Protein AF-A0A920G7N0-F1 (afdb_monomer_lite)

pLDDT: mean 81.53, std 18.24, range [30.03, 96.0]

Radius of gyration: 18.68 Å; chains: 1; bounding box: 49×36×47 Å

Sequence (109 aa):
MIAPKPDVEALTGGYRGTPVLQIGGDVYVDNWMIARALDHVSPKTPLINARGPLRDGAIYAWGERLFTPLLHSALAAYKDQWDADFLADRKRVFPMSISTRWKFTTPSA

Structure (mmCIF, N/CA/C/O backbone):
data_AF-A0A920G7N0-F1
#
_entry.id   AF-A0A920G7N0-F1
#
loop_
_atom_site.group_PDB
_atom_site.id
_atom_site.type_symbol
_atom_site.label_atom_id
_atom_site.label_alt_id
_atom_site.label_comp_id
_atom_site.label_asym_id
_atom_site.label_entity_id
_atom_site.label_seq_id
_atom_site.pdbx_PDB_ins_code
_atom_site.Cartn_x
_atom_site.Cartn_y
_atom_site.Cartn_z
_atom_site.occupancy
_atom_site.B_iso_or_equiv
_atom_site.auth_seq_id
_atom_site.auth_comp_id
_atom_site.auth_asym_id
_atom_site.auth_atom_id
_atom_site.pdbx_PDB_model_num
ATOM 1 N N . MET A 1 1 ? 8.889 -12.226 -7.933 1.00 62.94 1 MET A N 1
ATOM 2 C CA . MET A 1 1 ? 7.995 -11.047 -7.816 1.00 62.94 1 MET A CA 1
ATOM 3 C C . MET A 1 1 ? 7.611 -10.551 -9.215 1.00 62.94 1 MET A C 1
ATOM 5 O O . MET A 1 1 ? 7.728 -9.368 -9.489 1.00 62.94 1 MET A O 1
ATOM 9 N N . ILE A 1 2 ? 7.196 -11.459 -10.101 1.00 70.12 2 ILE A N 1
ATOM 10 C CA . ILE A 1 2 ? 6.976 -11.251 -11.544 1.00 70.12 2 ILE A CA 1
ATOM 11 C C . ILE A 1 2 ? 5.622 -11.902 -11.868 1.00 70.12 2 ILE A C 1
ATOM 13 O O . ILE A 1 2 ? 5.275 -12.887 -11.215 1.00 70.12 2 ILE A O 1
ATOM 17 N N . ALA A 1 3 ? 4.825 -11.339 -12.778 1.00 69.06 3 ALA A N 1
ATOM 18 C CA . ALA A 1 3 ? 3.532 -11.921 -13.162 1.00 69.06 3 ALA A CA 1
ATOM 19 C C . ALA A 1 3 ? 3.706 -13.063 -14.191 1.00 69.06 3 ALA A C 1
ATOM 21 O O . ALA A 1 3 ? 4.598 -12.963 -15.035 1.00 69.06 3 ALA A O 1
ATOM 22 N N . PRO A 1 4 ? 2.833 -14.094 -14.209 1.00 78.00 4 PRO A N 1
ATOM 23 C CA . PRO A 1 4 ? 1.489 -14.125 -13.616 1.00 78.00 4 PRO A CA 1
ATOM 24 C C . PRO A 1 4 ? 1.441 -14.570 -12.148 1.00 78.00 4 PRO A C 1
ATOM 26 O O . PRO A 1 4 ? 2.299 -15.314 -11.681 1.00 78.00 4 PRO A O 1
ATOM 29 N N . LYS A 1 5 ? 0.405 -14.119 -11.428 1.00 84.06 5 LYS A N 1
ATOM 30 C CA . LYS A 1 5 ? 0.109 -14.538 -10.047 1.00 84.06 5 LYS A CA 1
ATOM 31 C C . LYS A 1 5 ? -1.293 -15.165 -10.001 1.00 84.06 5 LYS A C 1
ATOM 33 O O . LYS A 1 5 ? -2.217 -14.498 -9.542 1.00 84.06 5 LYS A O 1
ATOM 38 N N . PRO A 1 6 ? -1.474 -16.398 -10.504 1.00 87.31 6 PRO A N 1
ATOM 39 C CA . PRO A 1 6 ? -2.799 -16.964 -10.769 1.00 87.31 6 PRO A CA 1
ATOM 40 C C . PRO A 1 6 ? -3.691 -17.017 -9.525 1.00 87.31 6 PRO A C 1
ATOM 42 O O . PRO A 1 6 ? -4.853 -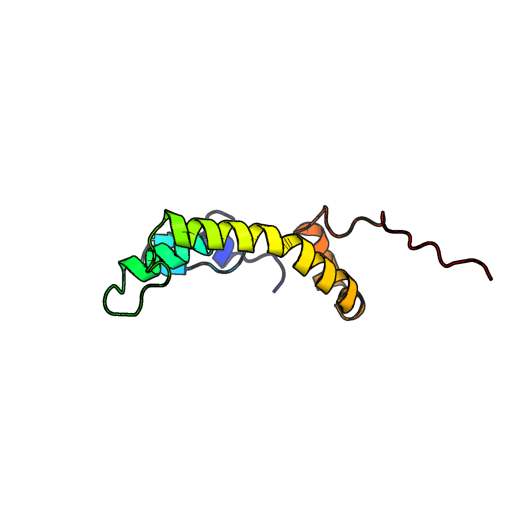16.638 -9.610 1.00 87.31 6 PRO A O 1
ATOM 45 N N . ASP A 1 7 ? -3.143 -17.377 -8.363 1.00 89.38 7 ASP A N 1
ATOM 46 C CA . ASP A 1 7 ? -3.929 -17.479 -7.127 1.00 89.38 7 ASP A CA 1
ATOM 47 C C . ASP A 1 7 ? -4.385 -16.106 -6.612 1.00 89.38 7 ASP A C 1
ATOM 49 O O . ASP A 1 7 ? -5.527 -15.936 -6.191 1.00 89.38 7 ASP A O 1
ATOM 53 N N . VAL A 1 8 ? -3.512 -15.094 -6.697 1.00 86.62 8 VAL A N 1
ATOM 54 C CA . VAL A 1 8 ? -3.846 -13.712 -6.310 1.00 86.62 8 VAL A CA 1
ATOM 55 C C . VAL A 1 8 ? -4.855 -13.119 -7.286 1.00 86.62 8 VAL A C 1
ATOM 57 O O . VAL A 1 8 ? -5.814 -12.476 -6.868 1.00 86.62 8 VAL A O 1
ATOM 60 N N . GLU A 1 9 ? -4.663 -13.352 -8.582 1.00 88.81 9 GLU A N 1
ATOM 61 C CA . GLU A 1 9 ? -5.582 -12.911 -9.629 1.00 88.81 9 GLU A CA 1
ATOM 62 C C . GLU A 1 9 ? -6.964 -13.554 -9.447 1.00 88.81 9 GLU A C 1
ATOM 64 O O . GLU A 1 9 ? -7.969 -12.852 -9.534 1.00 88.81 9 GLU A O 1
ATOM 69 N N . ALA A 1 10 ? -7.030 -14.845 -9.110 1.00 89.19 10 ALA A N 1
ATOM 70 C CA . ALA A 1 10 ? -8.284 -15.536 -8.821 1.00 89.19 10 ALA A CA 1
ATOM 71 C C . ALA A 1 10 ? -8.999 -14.958 -7.586 1.00 89.19 10 ALA A C 1
ATOM 73 O O . ALA A 1 10 ? -10.204 -14.721 -7.634 1.00 89.19 10 ALA A O 1
ATOM 74 N N . LEU A 1 11 ? -8.260 -14.676 -6.508 1.00 86.69 11 LEU A N 1
ATOM 75 C CA . LEU A 1 11 ? -8.804 -14.104 -5.268 1.00 86.69 11 LEU A CA 1
ATOM 76 C C . LEU A 1 11 ? -9.296 -12.661 -5.419 1.00 86.69 11 LEU A C 1
ATOM 78 O O . LEU A 1 11 ? -10.252 -12.258 -4.765 1.00 86.69 11 LEU A O 1
ATOM 82 N N . THR A 1 12 ? -8.626 -11.866 -6.248 1.00 87.06 12 THR A N 1
ATOM 83 C CA . THR A 1 12 ? -8.845 -10.412 -6.334 1.00 87.06 12 THR A CA 1
ATOM 84 C C . THR A 1 12 ? -9.622 -9.976 -7.578 1.00 87.06 12 THR A C 1
ATOM 86 O O . THR A 1 12 ? -9.775 -8.779 -7.816 1.00 87.06 12 THR A O 1
ATOM 89 N N . GLY A 1 13 ? -10.081 -10.918 -8.408 1.00 84.94 13 GLY A N 1
ATOM 90 C CA . GLY A 1 13 ? -10.772 -10.608 -9.664 1.00 84.94 13 GLY A CA 1
ATOM 91 C C . GLY A 1 13 ? -9.851 -10.039 -10.751 1.00 84.94 13 GLY A C 1
ATOM 92 O O . GLY A 1 13 ? -10.289 -9.259 -11.594 1.00 84.94 13 GLY A O 1
ATOM 93 N N . GLY A 1 14 ? -8.570 -10.414 -10.737 1.00 84.50 14 GLY A N 1
ATOM 94 C CA . GLY A 1 14 ? -7.578 -10.042 -11.748 1.00 84.50 14 GLY A CA 1
ATOM 95 C C . GLY A 1 14 ? -6.603 -8.938 -11.333 1.00 84.50 14 GLY A C 1
ATOM 96 O O . GLY A 1 14 ? -5.761 -8.543 -12.147 1.00 84.50 14 GLY A O 1
ATOM 97 N N . TYR A 1 15 ? -6.664 -8.452 -10.088 1.00 84.75 15 TYR A N 1
ATOM 98 C CA . TYR A 1 15 ? -5.645 -7.549 -9.559 1.00 84.75 15 TYR A CA 1
ATOM 99 C C . TYR A 1 15 ? -4.325 -8.300 -9.315 1.00 84.75 15 TYR A C 1
ATOM 101 O O . TYR A 1 15 ? -4.283 -9.435 -8.848 1.00 84.75 15 TYR A O 1
ATOM 109 N N . ARG A 1 16 ? -3.206 -7.660 -9.672 1.00 81.44 16 ARG A N 1
ATOM 110 C CA . ARG A 1 16 ? -1.867 -8.296 -9.688 1.00 81.44 16 ARG A CA 1
ATOM 111 C C . ARG A 1 16 ? -0.860 -7.612 -8.771 1.00 81.44 16 ARG A C 1
ATOM 113 O O . ARG A 1 16 ? 0.254 -8.117 -8.558 1.00 81.44 16 ARG A O 1
ATOM 120 N N . GLY A 1 17 ? -1.237 -6.437 -8.276 1.00 81.50 17 GLY A N 1
ATOM 121 C CA . GLY A 1 17 ? -0.423 -5.639 -7.382 1.00 81.50 17 GLY A CA 1
ATOM 122 C C . GLY A 1 17 ? -0.340 -6.258 -5.994 1.00 81.50 17 GLY A C 1
ATOM 123 O O . GLY A 1 17 ? -0.990 -7.248 -5.667 1.00 81.50 17 GLY A O 1
ATOM 124 N N . THR A 1 18 ? 0.516 -5.669 -5.181 1.00 87.31 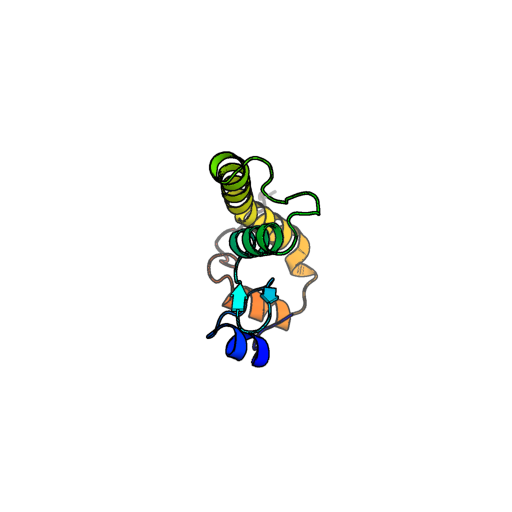18 THR A N 1
ATOM 125 C CA . THR A 1 18 ? 0.695 -6.010 -3.772 1.00 87.31 18 THR A CA 1
ATOM 126 C C . THR A 1 18 ? 0.899 -4.706 -3.013 1.00 87.31 18 THR A C 1
ATOM 128 O O . THR A 1 18 ? 1.548 -3.817 -3.569 1.00 87.31 18 THR A O 1
ATOM 131 N N . PRO A 1 19 ? 0.421 -4.591 -1.767 1.00 91.31 19 PRO A N 1
ATOM 132 C CA . PRO A 1 19 ? -0.171 -5.652 -0.945 1.00 91.31 19 PRO A CA 1
ATOM 133 C C . PRO A 1 19 ? -1.662 -5.920 -1.230 1.00 91.31 19 PRO A C 1
ATOM 135 O O . PRO A 1 19 ? -2.326 -5.159 -1.930 1.00 91.31 19 PRO A O 1
ATOM 138 N N . VAL A 1 20 ? -2.155 -7.039 -0.690 1.00 92.81 20 VAL A N 1
ATOM 139 C CA . VAL A 1 20 ? -3.571 -7.441 -0.625 1.00 92.81 20 VAL A CA 1
ATOM 140 C C . VAL A 1 20 ? -3.815 -7.969 0.790 1.00 92.81 20 VAL A C 1
ATOM 142 O O . VAL A 1 20 ? -2.969 -8.697 1.311 1.00 92.81 20 VAL A O 1
ATOM 145 N N . LEU A 1 21 ? -4.940 -7.609 1.409 1.00 94.00 21 LEU A N 1
ATOM 146 C CA . LEU A 1 21 ? -5.374 -8.149 2.701 1.00 94.00 21 LEU A CA 1
ATOM 147 C C . LEU A 1 21 ? -6.649 -8.963 2.502 1.00 94.00 21 LEU A C 1
ATOM 149 O O . LEU A 1 21 ? -7.604 -8.468 1.914 1.00 94.00 21 LEU A O 1
ATOM 153 N N . GLN A 1 22 ? -6.685 -10.179 3.038 1.00 93.44 22 GLN A N 1
ATOM 154 C CA . GLN A 1 22 ? -7.889 -11.002 3.071 1.00 93.44 22 GLN A CA 1
ATOM 155 C C . GLN A 1 22 ? -8.328 -11.208 4.520 1.00 93.44 22 GLN A C 1
ATOM 157 O O . GLN A 1 22 ? -7.518 -11.588 5.366 1.00 93.44 22 GLN A O 1
ATOM 162 N N . ILE A 1 23 ? -9.609 -10.977 4.797 1.00 91.00 23 ILE A N 1
ATOM 163 C CA . ILE A 1 23 ? -10.238 -11.253 6.090 1.00 91.00 23 ILE A CA 1
ATOM 164 C C . ILE A 1 23 ? -11.456 -12.132 5.823 1.00 91.00 23 ILE A C 1
ATOM 166 O O . ILE A 1 23 ? -12.491 -11.661 5.364 1.00 91.00 23 ILE A O 1
ATOM 170 N N . GLY A 1 24 ? -11.325 -13.436 6.071 1.00 90.69 24 GLY A N 1
ATOM 171 C CA . GLY A 1 24 ? -12.370 -14.395 5.715 1.00 90.69 24 GLY A CA 1
ATOM 172 C C . GLY A 1 24 ? -12.651 -14.386 4.208 1.00 90.69 24 GLY A C 1
ATOM 173 O O . GLY A 1 24 ? -11.764 -14.697 3.412 1.00 90.69 24 GLY A O 1
ATOM 174 N N . GLY A 1 25 ? -13.888 -14.050 3.830 1.00 89.94 25 GLY A N 1
ATOM 175 C CA . GLY A 1 25 ? -14.318 -13.934 2.431 1.00 89.94 25 GLY A CA 1
ATOM 176 C C . GLY A 1 25 ? -14.068 -12.562 1.795 1.00 89.94 25 GLY A C 1
ATOM 177 O O . GLY A 1 25 ? -14.209 -12.436 0.582 1.00 89.94 25 GLY A O 1
ATOM 178 N N . ASP A 1 26 ? -13.691 -11.553 2.582 1.00 90.62 26 ASP A N 1
ATOM 179 C CA . ASP A 1 26 ? -13.485 -10.189 2.100 1.00 90.62 26 ASP A CA 1
ATOM 180 C C . ASP A 1 26 ? -12.029 -9.965 1.679 1.00 90.62 26 ASP A C 1
ATOM 182 O O . ASP A 1 26 ? -11.091 -10.334 2.394 1.00 90.62 26 ASP A O 1
ATOM 186 N N . VAL A 1 27 ? -11.836 -9.329 0.521 1.00 91.88 27 VAL A N 1
ATOM 187 C CA . VAL A 1 27 ? -10.517 -9.025 -0.049 1.00 91.88 27 VAL A CA 1
ATOM 188 C C . VAL A 1 27 ? -10.376 -7.518 -0.239 1.00 91.88 27 VAL A C 1
ATOM 190 O O . VAL A 1 27 ? -11.119 -6.893 -0.994 1.00 91.88 27 VAL A O 1
ATOM 193 N N . TYR A 1 28 ? -9.387 -6.936 0.432 1.00 93.00 28 TYR A N 1
ATOM 194 C CA . TYR A 1 28 ? -9.052 -5.521 0.372 1.00 93.00 28 TYR A CA 1
ATOM 195 C C . TYR A 1 28 ? -7.801 -5.321 -0.474 1.00 93.00 28 TYR A C 1
ATOM 197 O O . TYR A 1 28 ? -6.720 -5.849 -0.190 1.00 93.00 28 TYR A O 1
ATOM 205 N N . VAL A 1 29 ? -7.971 -4.522 -1.517 1.00 89.88 29 VAL A N 1
ATOM 206 C CA . VAL A 1 29 ? -6.916 -4.056 -2.410 1.00 89.88 29 VAL A CA 1
ATOM 207 C C . VAL A 1 29 ? -6.690 -2.575 -2.129 1.00 89.88 29 VAL A C 1
ATOM 209 O O . VAL A 1 29 ? -7.655 -1.876 -1.835 1.00 89.88 29 VAL A O 1
ATOM 212 N N . ASP A 1 30 ? -5.441 -2.121 -2.269 1.00 88.38 30 ASP A N 1
ATOM 213 C CA . ASP A 1 30 ? -4.950 -0.771 -1.956 1.00 88.38 30 ASP A CA 1
ATOM 214 C C . ASP A 1 30 ? -4.634 -0.508 -0.469 1.00 88.38 30 ASP A C 1
ATOM 216 O O . ASP A 1 30 ? -5.336 -0.945 0.444 1.00 88.38 30 ASP A O 1
ATOM 220 N N . ASN A 1 31 ? -3.546 0.232 -0.228 1.00 91.44 31 ASN A N 1
ATOM 221 C CA . ASN A 1 31 ? -3.029 0.526 1.109 1.00 91.44 31 ASN A CA 1
ATOM 222 C C . ASN A 1 31 ? -4.032 1.304 1.974 1.00 91.44 31 ASN A C 1
ATOM 224 O O . ASN A 1 31 ? -4.118 1.046 3.175 1.00 91.44 31 ASN A O 1
ATOM 228 N N . TRP A 1 32 ? -4.807 2.227 1.392 1.00 93.75 32 TRP A N 1
ATOM 229 C CA . TRP A 1 32 ? -5.793 3.012 2.135 1.00 93.75 32 TRP A CA 1
ATOM 230 C C . TRP A 1 32 ? -6.951 2.138 2.617 1.00 93.75 32 TRP A C 1
ATOM 232 O O . TRP A 1 32 ? -7.361 2.212 3.778 1.00 93.75 32 TRP A O 1
ATOM 242 N N . MET A 1 33 ? -7.456 1.262 1.748 1.00 93.25 33 MET A N 1
ATOM 243 C CA . MET A 1 33 ? -8.524 0.326 2.107 1.00 93.25 33 MET A CA 1
ATOM 244 C C . MET A 1 33 ? -8.062 -0.714 3.126 1.00 93.25 33 MET A C 1
ATOM 246 O O . MET A 1 33 ? -8.789 -0.988 4.081 1.00 93.25 33 MET A O 1
ATOM 250 N N . ILE A 1 34 ? -6.843 -1.233 2.968 1.00 95.25 34 ILE A N 1
ATOM 251 C CA . ILE A 1 34 ? -6.210 -2.141 3.932 1.00 95.25 34 ILE A CA 1
ATOM 252 C C . ILE A 1 34 ? -6.100 -1.470 5.306 1.00 95.25 34 ILE A C 1
ATOM 254 O O . ILE A 1 34 ? -6.523 -2.053 6.302 1.00 95.25 34 ILE A O 1
ATOM 258 N N . ALA A 1 35 ? -5.601 -0.232 5.371 1.00 94.56 35 ALA A N 1
ATOM 259 C CA . ALA A 1 35 ? -5.470 0.501 6.628 1.00 94.56 35 ALA A CA 1
ATOM 260 C C . ALA A 1 35 ? -6.823 0.677 7.337 1.00 94.56 35 ALA A C 1
ATOM 262 O O . ALA A 1 35 ? -6.936 0.432 8.536 1.00 94.56 35 ALA A O 1
ATOM 263 N N . ARG A 1 36 ? -7.875 1.029 6.589 1.00 93.56 36 ARG A N 1
ATOM 264 C CA . ARG A 1 36 ? -9.232 1.172 7.138 1.00 93.56 36 ARG A CA 1
ATOM 265 C C . ARG A 1 36 ? -9.817 -0.148 7.636 1.00 93.56 36 ARG A C 1
ATOM 267 O O . ARG A 1 36 ? -10.493 -0.154 8.662 1.00 93.56 36 ARG A O 1
ATOM 274 N N . ALA A 1 37 ? -9.579 -1.249 6.924 1.00 94.62 37 ALA A N 1
ATOM 275 C CA . ALA A 1 37 ? -10.030 -2.572 7.346 1.00 94.62 37 ALA A CA 1
ATOM 276 C C . ALA A 1 37 ? -9.341 -3.008 8.650 1.00 94.62 37 ALA A C 1
ATOM 278 O O . ALA A 1 37 ? -10.004 -3.489 9.569 1.00 94.62 37 ALA A O 1
ATOM 279 N N . LEU A 1 38 ? -8.029 -2.776 8.762 1.00 94.69 38 LEU A N 1
ATOM 280 C CA . LEU A 1 38 ? -7.259 -3.080 9.972 1.00 94.69 38 LEU A CA 1
ATOM 281 C C . LEU A 1 38 ? -7.731 -2.259 11.180 1.00 94.69 38 LEU A C 1
ATOM 283 O O . LEU A 1 38 ? -7.960 -2.832 12.246 1.00 94.69 38 LEU A O 1
ATOM 287 N N . ASP A 1 39 ? -7.952 -0.954 10.999 1.00 94.81 39 ASP A N 1
ATOM 288 C CA . ASP A 1 39 ? -8.485 -0.071 12.048 1.00 94.81 39 ASP A CA 1
ATOM 289 C C . ASP A 1 39 ? -9.863 -0.526 12.547 1.00 94.81 39 ASP A C 1
ATOM 291 O O . ASP A 1 39 ? -10.174 -0.413 13.733 1.00 94.81 39 ASP A O 1
ATOM 295 N N . HIS A 1 40 ? -10.692 -1.062 11.648 1.00 93.06 40 HIS A N 1
ATOM 296 C CA . HIS A 1 40 ? -12.021 -1.559 11.988 1.00 93.06 40 HIS A CA 1
ATOM 297 C C . HIS A 1 40 ? -11.982 -2.874 12.780 1.00 93.06 40 HIS A C 1
ATOM 299 O O . HIS A 1 40 ? -12.726 -3.031 13.747 1.00 93.06 40 HIS A O 1
ATOM 305 N N . VAL A 1 41 ? -11.122 -3.817 12.384 1.00 93.56 41 VAL A N 1
ATOM 306 C CA . VAL A 1 41 ? -11.063 -5.161 12.986 1.00 93.56 41 VAL A CA 1
ATOM 307 C C . VAL A 1 41 ? -10.305 -5.175 14.315 1.00 93.56 41 VAL A C 1
ATOM 309 O O . VAL A 1 41 ? -10.608 -5.992 15.185 1.00 93.56 41 VAL A O 1
ATOM 312 N N . SER A 1 42 ? -9.352 -4.260 14.513 1.00 90.31 42 SER A N 1
ATOM 313 C CA . SER A 1 42 ? -8.549 -4.181 15.738 1.00 90.31 42 SER A CA 1
ATOM 314 C C . SER A 1 42 ? -8.598 -2.786 16.379 1.00 90.31 42 SER A C 1
ATOM 316 O O . SER A 1 42 ? -7.579 -2.105 16.491 1.00 90.31 42 SER A O 1
ATOM 318 N N . PRO A 1 43 ? -9.759 -2.348 16.901 1.00 84.44 43 PRO A N 1
ATOM 319 C CA . PRO A 1 43 ? -9.889 -1.015 17.495 1.00 84.44 43 PRO A CA 1
ATOM 320 C C . PRO A 1 43 ? -9.120 -0.856 18.819 1.00 84.44 43 PRO A C 1
ATOM 322 O O . PRO A 1 43 ? -9.000 0.249 19.340 1.00 84.44 43 PRO A O 1
ATOM 325 N N . LYS A 1 44 ? -8.624 -1.958 19.402 1.00 90.06 44 LYS A N 1
ATOM 326 C CA . LYS A 1 44 ? -7.841 -1.954 20.650 1.00 90.06 44 LYS A CA 1
ATOM 327 C C . LYS A 1 44 ? -6.345 -1.712 20.426 1.00 90.06 44 LYS A C 1
ATOM 329 O O . LYS A 1 44 ? -5.629 -1.468 21.394 1.00 90.06 44 LYS A O 1
ATOM 334 N N . THR A 1 45 ? -5.865 -1.801 19.188 1.00 90.50 45 THR A N 1
ATOM 335 C CA . THR A 1 45 ? -4.492 -1.426 18.824 1.00 90.50 45 THR A CA 1
ATOM 336 C C . THR A 1 45 ? -4.443 0.034 18.379 1.00 90.50 45 THR A C 1
ATOM 338 O O . THR A 1 45 ? -5.477 0.571 17.980 1.00 90.50 45 THR A O 1
ATOM 341 N N . PRO A 1 46 ? -3.271 0.697 18.424 1.00 93.62 46 PRO A N 1
ATOM 342 C CA . PRO A 1 46 ? -3.133 2.031 17.850 1.00 93.62 46 PRO A CA 1
ATOM 343 C C . PRO A 1 46 ? -3.632 2.055 16.401 1.00 93.62 46 PRO A C 1
ATOM 345 O O . PRO A 1 46 ? -3.193 1.243 15.587 1.00 93.62 46 PRO A O 1
ATOM 348 N N . LEU A 1 47 ? -4.556 2.970 16.105 1.00 93.88 47 LEU A N 1
ATOM 349 C CA . LEU A 1 47 ? -5.144 3.105 14.775 1.00 93.88 47 LEU A CA 1
ATOM 350 C C . LEU A 1 47 ? -4.121 3.689 13.795 1.00 93.88 47 LEU A C 1
ATOM 352 O O . LEU A 1 47 ? -3.400 4.633 14.125 1.00 93.88 47 LEU A O 1
ATOM 356 N N . ILE A 1 48 ? -4.114 3.169 12.573 1.00 93.81 48 ILE A N 1
ATOM 357 C CA . ILE A 1 48 ? -3.349 3.683 11.439 1.00 93.81 48 ILE A CA 1
ATOM 358 C C . ILE A 1 48 ? -3.904 5.053 11.035 1.00 93.81 48 ILE A C 1
ATOM 360 O O . ILE A 1 48 ? -3.139 6.005 10.891 1.00 93.81 48 ILE A O 1
ATOM 364 N N . ASN A 1 49 ? -5.230 5.186 10.930 1.00 93.44 49 ASN A N 1
ATOM 365 C CA . ASN A 1 49 ? -5.910 6.435 10.575 1.00 93.44 49 ASN A CA 1
ATOM 366 C C . ASN A 1 49 ? -6.478 7.162 11.806 1.00 93.44 49 ASN A C 1
ATOM 368 O O . ASN A 1 49 ? -7.644 7.571 11.844 1.00 93.44 49 ASN A O 1
ATOM 372 N N . ALA A 1 50 ? -5.657 7.306 12.850 1.00 94.06 50 ALA A N 1
ATOM 373 C CA . ALA A 1 50 ? -6.066 7.884 14.131 1.00 94.06 50 ALA A CA 1
ATOM 374 C C . ALA A 1 50 ? -6.516 9.358 14.054 1.00 94.06 50 ALA A C 1
ATOM 376 O O . ALA A 1 50 ? -7.219 9.833 14.945 1.00 94.06 50 ALA A O 1
ATOM 377 N N . ARG A 1 51 ? -6.109 10.111 13.023 1.00 94.44 51 ARG A N 1
ATOM 378 C CA . ARG A 1 51 ? -6.428 11.544 12.857 1.00 94.44 51 ARG A CA 1
ATOM 379 C C . ARG A 1 51 ? -7.655 11.767 11.974 1.00 94.44 51 ARG A C 1
ATOM 381 O O . ARG A 1 51 ? -8.002 12.918 11.687 1.00 94.44 51 ARG A O 1
ATOM 388 N N . GLY A 1 52 ? -8.319 10.683 11.581 1.00 91.69 52 GLY A N 1
ATOM 389 C CA . GLY A 1 52 ? -9.552 10.688 10.816 1.00 91.69 52 GLY A CA 1
ATOM 390 C C . GLY A 1 52 ? -9.335 10.785 9.303 1.00 91.69 52 GLY A C 1
ATOM 391 O O . GLY A 1 52 ? -8.250 11.127 8.824 1.00 91.69 52 GLY A O 1
ATOM 392 N N . PRO A 1 53 ? -10.402 10.529 8.525 1.00 90.06 53 PRO A N 1
ATOM 393 C CA . PRO A 1 53 ? -10.308 10.311 7.082 1.00 90.06 53 PRO A CA 1
ATOM 394 C C . PRO A 1 53 ? -9.803 11.531 6.307 1.00 90.06 53 PRO A C 1
ATOM 396 O O . PRO A 1 53 ? -9.174 11.367 5.269 1.00 90.06 53 PRO A O 1
ATOM 399 N N . LEU A 1 54 ? -10.044 12.751 6.801 1.00 94.50 54 LEU A N 1
ATOM 400 C CA . LEU A 1 54 ? -9.578 13.964 6.130 1.00 94.50 54 LEU A CA 1
ATOM 401 C C . LEU A 1 54 ? -8.058 14.135 6.244 1.00 94.50 54 LEU A C 1
ATOM 403 O O . LEU A 1 54 ? -7.386 14.343 5.238 1.00 94.50 54 LEU A O 1
ATOM 407 N N . ARG A 1 55 ? -7.510 14.077 7.465 1.00 96.00 55 ARG A N 1
ATOM 408 C CA . ARG A 1 55 ? -6.087 14.360 7.705 1.00 96.00 55 ARG 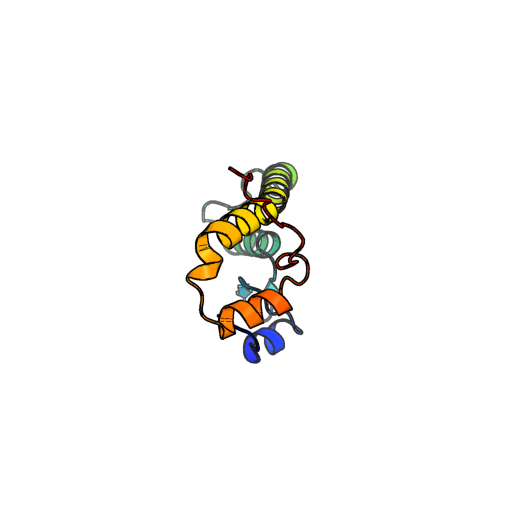A CA 1
ATOM 409 C C . ARG A 1 55 ? -5.201 13.234 7.191 1.00 96.00 55 ARG A C 1
ATOM 411 O O . ARG A 1 55 ? -4.269 13.503 6.440 1.00 96.00 55 ARG A O 1
ATOM 418 N N . ASP A 1 56 ? -5.515 11.997 7.557 1.00 95.75 56 ASP A N 1
ATOM 419 C CA . ASP A 1 56 ? -4.698 10.852 7.151 1.00 95.75 56 ASP A CA 1
ATOM 420 C C . ASP A 1 56 ? -4.896 10.540 5.664 1.00 95.75 56 ASP A C 1
ATOM 422 O O . ASP A 1 56 ? -3.933 10.211 4.976 1.00 95.75 56 ASP A O 1
ATOM 426 N N . GLY A 1 57 ? -6.097 10.787 5.124 1.00 94.31 57 GLY A N 1
ATOM 427 C CA . GLY A 1 57 ? -6.356 10.690 3.687 1.00 94.31 57 GLY A CA 1
ATOM 428 C C . GLY A 1 57 ? -5.574 11.724 2.876 1.00 94.31 57 GLY A C 1
ATOM 429 O O . GLY A 1 57 ? -5.047 11.398 1.815 1.00 94.31 57 GLY A O 1
ATOM 430 N N . ALA A 1 58 ? -5.426 12.953 3.384 1.00 95.50 58 ALA A N 1
ATOM 431 C CA . ALA A 1 58 ? -4.592 13.970 2.743 1.00 95.50 58 ALA A CA 1
ATOM 432 C C . ALA A 1 58 ? -3.103 13.586 2.746 1.00 95.50 58 ALA A C 1
ATOM 434 O O . ALA A 1 58 ? -2.424 13.769 1.735 1.00 95.50 58 ALA A O 1
ATOM 435 N N . ILE A 1 59 ? -2.597 13.026 3.851 1.00 94.94 59 ILE A N 1
ATOM 436 C CA . ILE A 1 59 ? -1.211 12.539 3.941 1.00 94.94 59 ILE A CA 1
ATOM 437 C C . ILE A 1 59 ? -0.992 11.362 2.987 1.00 94.94 59 ILE A C 1
ATOM 439 O O . ILE A 1 59 ? -0.004 11.359 2.253 1.00 94.94 59 ILE A O 1
ATOM 443 N N . TYR A 1 60 ? -1.919 10.402 2.953 1.00 94.12 60 TYR A N 1
ATOM 444 C CA . TYR A 1 60 ? -1.880 9.280 2.017 1.00 94.12 60 TYR A CA 1
ATOM 445 C C . TYR A 1 60 ? -1.850 9.775 0.564 1.00 94.12 60 TYR A C 1
ATOM 447 O O . TYR A 1 60 ? -0.929 9.441 -0.176 1.00 94.12 60 TYR A O 1
ATOM 455 N N . ALA A 1 61 ? -2.776 10.658 0.176 1.00 93.44 61 ALA A N 1
ATOM 456 C CA . ALA A 1 61 ? -2.835 11.202 -1.181 1.00 93.44 61 ALA A CA 1
ATOM 457 C C . ALA A 1 61 ? -1.562 11.978 -1.568 1.00 93.44 61 ALA A C 1
ATOM 459 O O . ALA A 1 61 ? -1.106 11.910 -2.712 1.00 93.44 61 ALA A O 1
ATOM 460 N N . TRP A 1 62 ? -0.967 12.707 -0.621 1.00 94.94 62 TRP A N 1
ATOM 461 C CA . TRP A 1 62 ? 0.320 13.365 -0.831 1.00 94.94 62 TRP A CA 1
ATOM 462 C C . TRP A 1 62 ? 1.456 12.351 -1.037 1.00 94.94 62 TRP A C 1
ATOM 464 O O . TRP A 1 62 ? 2.244 12.506 -1.972 1.00 94.94 62 TRP A O 1
ATOM 474 N N . GLY A 1 63 ? 1.503 11.289 -0.228 1.00 93.50 63 GLY A N 1
ATOM 475 C CA . GLY A 1 63 ? 2.467 10.193 -0.359 1.00 93.50 63 GLY A CA 1
ATOM 476 C C . GLY A 1 63 ? 2.365 9.464 -1.701 1.00 93.50 63 GLY A C 1
ATOM 477 O O . GLY A 1 63 ? 3.374 9.301 -2.387 1.00 93.50 63 GLY A O 1
ATOM 478 N N . GLU A 1 64 ? 1.150 9.124 -2.138 1.00 91.19 64 GLU A N 1
ATOM 479 C CA . GLU A 1 64 ? 0.893 8.523 -3.457 1.00 91.19 64 GLU A CA 1
ATOM 480 C C . GLU A 1 64 ? 1.418 9.408 -4.596 1.00 91.19 64 GLU A C 1
ATOM 482 O O . GLU A 1 64 ? 1.995 8.933 -5.577 1.00 91.19 64 GLU A O 1
ATOM 487 N N . ARG A 1 65 ? 1.306 10.734 -4.451 1.00 91.38 65 ARG A N 1
ATOM 488 C CA . ARG A 1 65 ? 1.819 11.672 -5.454 1.00 91.38 65 ARG A CA 1
ATOM 489 C C . ARG A 1 65 ? 3.348 11.762 -5.476 1.00 91.38 65 ARG A C 1
ATOM 491 O O . ARG A 1 65 ? 3.913 12.065 -6.528 1.00 91.38 65 ARG A O 1
ATOM 498 N N . LEU A 1 66 ? 4.016 11.475 -4.359 1.00 92.81 66 LEU A N 1
ATOM 499 C CA . LEU A 1 66 ? 5.476 11.363 -4.287 1.00 92.81 66 LEU A CA 1
ATOM 500 C C . LEU A 1 66 ? 6.009 10.018 -4.786 1.00 92.81 66 LEU A C 1
ATOM 502 O O . LEU A 1 66 ? 7.176 9.938 -5.175 1.00 92.81 66 LEU A O 1
ATOM 506 N N . PHE A 1 67 ? 5.185 8.971 -4.800 1.00 88.56 67 PHE A N 1
ATOM 507 C CA . PHE A 1 67 ? 5.639 7.625 -5.129 1.00 88.56 67 PHE A CA 1
ATOM 508 C C . PHE A 1 67 ? 6.236 7.535 -6.538 1.00 88.56 67 PHE A C 1
ATOM 510 O O . PHE 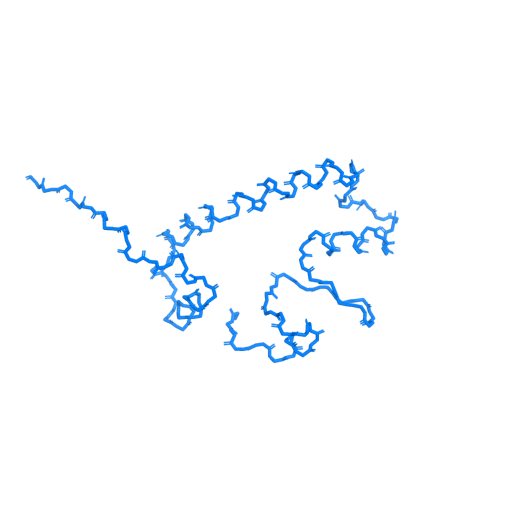A 1 67 ? 7.356 7.061 -6.701 1.00 88.56 67 PHE A O 1
ATOM 517 N N . THR A 1 68 ? 5.543 8.050 -7.556 1.00 85.38 68 THR A N 1
ATOM 518 C CA . THR A 1 68 ? 6.007 7.991 -8.954 1.00 85.38 68 THR A CA 1
ATOM 519 C C . THR A 1 68 ? 7.383 8.638 -9.182 1.00 85.38 68 THR A C 1
ATOM 521 O O . THR A 1 68 ? 8.253 7.971 -9.746 1.00 85.38 68 THR A O 1
ATOM 524 N N . PRO A 1 69 ? 7.649 9.898 -8.771 1.00 90.25 69 PRO A N 1
ATOM 525 C CA . PRO A 1 69 ? 8.973 10.490 -8.966 1.00 90.25 69 PRO A CA 1
ATOM 526 C C . PRO A 1 69 ? 10.074 9.773 -8.167 1.00 90.25 69 PRO A C 1
ATOM 528 O O . PRO A 1 69 ? 11.185 9.612 -8.678 1.00 90.25 69 PRO A O 1
ATOM 531 N N . LEU A 1 70 ? 9.783 9.287 -6.955 1.00 90.81 70 LEU A N 1
ATOM 532 C CA . LEU A 1 70 ? 10.737 8.490 -6.175 1.00 90.81 70 LEU A CA 1
ATOM 533 C C . LEU A 1 70 ? 11.043 7.149 -6.849 1.00 90.81 70 LEU A C 1
ATOM 535 O O . LEU A 1 70 ? 12.210 6.783 -6.988 1.00 90.81 70 LEU A O 1
ATOM 539 N N . LEU A 1 71 ? 10.014 6.455 -7.336 1.00 87.31 71 LEU A N 1
ATOM 540 C CA . LEU A 1 71 ? 10.151 5.215 -8.091 1.00 87.31 71 LEU A CA 1
ATOM 541 C C . LEU A 1 71 ? 11.001 5.432 -9.346 1.00 87.31 71 LEU A C 1
ATOM 543 O O . LEU A 1 71 ? 11.902 4.644 -9.605 1.00 87.31 71 LEU A O 1
ATOM 547 N N . HIS A 1 72 ? 10.772 6.511 -10.098 1.00 84.81 72 HIS A N 1
ATOM 548 C CA . HIS A 1 72 ? 11.596 6.857 -11.260 1.00 84.81 72 HIS A CA 1
ATOM 549 C C . HIS A 1 72 ? 13.056 7.119 -10.889 1.00 84.81 72 HIS A C 1
ATOM 551 O O . HIS A 1 72 ? 13.958 6.698 -11.611 1.00 84.81 72 HIS A O 1
ATOM 557 N N . SER A 1 73 ? 13.291 7.777 -9.754 1.00 89.94 73 SER A N 1
ATOM 558 C CA . SER A 1 73 ? 14.641 8.071 -9.269 1.00 89.94 73 SER A CA 1
ATOM 559 C C . SER A 1 73 ? 15.376 6.781 -8.886 1.00 89.94 73 SER A C 1
ATOM 561 O O . SER A 1 73 ? 16.517 6.571 -9.293 1.00 89.94 73 SER A O 1
ATOM 563 N N . ALA A 1 74 ? 14.697 5.870 -8.185 1.00 87.50 74 ALA A N 1
ATOM 564 C CA . ALA A 1 74 ? 15.224 4.549 -7.860 1.00 87.50 74 ALA A CA 1
ATOM 565 C C . ALA A 1 74 ? 15.464 3.701 -9.122 1.00 87.50 74 ALA A C 1
ATOM 567 O O . ALA A 1 74 ? 16.528 3.111 -9.279 1.00 87.50 74 ALA A O 1
ATOM 568 N N . LEU A 1 75 ? 14.514 3.681 -10.061 1.00 85.69 75 LEU A N 1
ATOM 569 C CA . LEU A 1 75 ? 14.663 2.988 -11.343 1.00 85.69 75 LEU A CA 1
ATOM 570 C C . LEU A 1 75 ? 15.900 3.480 -12.097 1.00 85.69 75 LEU A C 1
ATOM 572 O O . LEU A 1 75 ? 16.692 2.667 -12.562 1.00 85.69 75 LEU A O 1
ATOM 576 N N . ALA A 1 76 ? 16.102 4.794 -12.186 1.00 84.81 76 ALA A N 1
ATOM 577 C CA . ALA A 1 76 ? 17.269 5.364 -12.850 1.00 84.81 76 ALA A 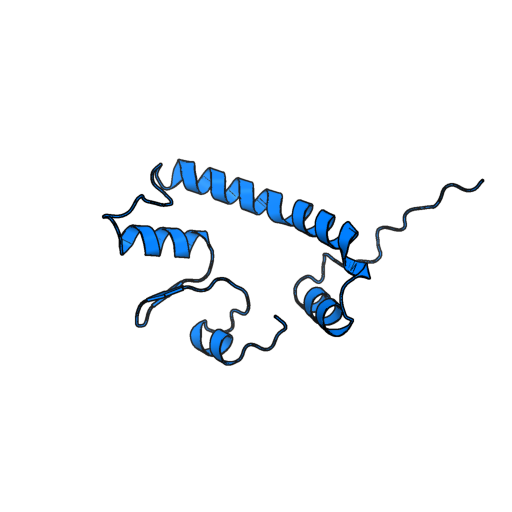CA 1
ATOM 578 C C . ALA A 1 76 ? 18.589 4.954 -12.175 1.00 84.81 76 ALA A C 1
ATOM 580 O O . ALA A 1 76 ? 19.555 4.668 -12.877 1.00 84.81 76 ALA A O 1
ATOM 581 N N . ALA A 1 77 ? 18.617 4.889 -10.841 1.00 89.50 77 ALA A N 1
ATOM 582 C CA . ALA A 1 77 ? 19.810 4.535 -10.075 1.00 89.50 77 ALA A CA 1
ATOM 583 C C . ALA A 1 77 ? 20.150 3.033 -10.111 1.00 89.50 77 ALA A C 1
ATOM 585 O O . ALA A 1 77 ? 21.325 2.675 -10.049 1.00 89.50 77 ALA A O 1
ATOM 586 N N . TYR A 1 78 ? 19.143 2.156 -10.201 1.00 87.12 78 TYR A N 1
ATOM 587 C CA . TYR A 1 78 ? 19.319 0.717 -9.961 1.00 87.12 78 TYR A CA 1
ATOM 588 C C . TYR A 1 78 ? 18.967 -0.195 -11.143 1.00 87.12 78 TYR A C 1
ATOM 590 O O . TYR A 1 78 ? 19.266 -1.386 -11.073 1.00 87.12 78 TYR A O 1
ATOM 598 N N . LYS A 1 79 ? 18.378 0.312 -12.240 1.00 83.00 79 LYS A N 1
ATOM 599 C CA . LYS A 1 79 ? 17.912 -0.526 -13.370 1.00 83.00 79 LYS A CA 1
ATOM 600 C C . LYS A 1 79 ? 18.979 -1.452 -13.958 1.00 83.00 79 LYS A C 1
ATOM 602 O O . LYS A 1 79 ? 18.636 -2.521 -14.447 1.00 83.00 79 LYS A O 1
ATOM 607 N N . ASP A 1 80 ? 20.247 -1.044 -13.926 1.00 87.06 80 ASP A N 1
ATOM 608 C CA . ASP A 1 80 ? 21.349 -1.789 -14.547 1.00 87.06 80 ASP A CA 1
ATOM 609 C C . ASP A 1 80 ? 21.802 -2.986 -13.694 1.00 87.06 80 ASP A C 1
ATOM 611 O O . ASP A 1 80 ? 22.589 -3.808 -14.148 1.00 87.06 80 ASP A O 1
ATOM 615 N N . GLN A 1 81 ? 21.282 -3.102 -12.468 1.00 89.50 81 GLN A N 1
ATOM 616 C CA . GLN A 1 81 ? 21.540 -4.217 -11.555 1.00 89.50 81 GLN A CA 1
ATOM 617 C C . GLN A 1 81 ? 20.468 -5.314 -11.652 1.00 89.50 81 GLN A C 1
ATOM 619 O O . GLN A 1 81 ? 20.566 -6.327 -10.963 1.00 89.50 81 GLN A O 1
ATOM 624 N N . TRP A 1 82 ? 19.411 -5.105 -12.441 1.00 86.81 82 TRP A N 1
ATOM 625 C CA . TRP A 1 82 ? 18.263 -6.008 -12.502 1.00 86.81 82 TRP A CA 1
ATOM 626 C C . TRP A 1 82 ? 18.382 -7.006 -13.646 1.00 86.81 82 TRP A C 1
ATOM 628 O O . TRP A 1 82 ? 18.881 -6.684 -14.724 1.00 86.81 82 TRP A O 1
ATOM 638 N N . ASP A 1 83 ? 17.877 -8.217 -13.422 1.00 88.25 83 ASP A N 1
ATOM 639 C CA . ASP A 1 83 ? 17.820 -9.240 -14.455 1.00 88.25 83 ASP A CA 1
ATOM 640 C C . ASP A 1 83 ? 16.824 -8.878 -15.575 1.00 88.25 83 ASP A C 1
ATOM 642 O O . ASP A 1 83 ? 15.911 -8.054 -15.422 1.00 88.25 83 ASP A O 1
ATOM 646 N N . ALA A 1 84 ? 17.029 -9.492 -16.741 1.00 86.56 84 ALA A N 1
ATOM 647 C CA . ALA A 1 84 ? 16.267 -9.188 -17.948 1.00 86.56 84 ALA A CA 1
ATOM 648 C C . ALA A 1 84 ? 14.772 -9.522 -17.809 1.00 86.56 84 ALA A C 1
ATOM 650 O O . ALA A 1 84 ? 13.933 -8.777 -18.326 1.00 86.56 84 ALA A O 1
ATOM 651 N N . ASP A 1 85 ? 14.438 -10.593 -17.086 1.00 83.94 85 ASP A N 1
ATOM 652 C CA . ASP A 1 85 ? 13.060 -11.048 -16.895 1.00 83.94 85 ASP A CA 1
ATOM 653 C C . ASP A 1 85 ? 12.286 -10.071 -16.006 1.00 83.94 85 ASP A C 1
ATOM 655 O O . ASP A 1 85 ? 11.157 -9.676 -16.317 1.00 83.94 85 ASP A O 1
ATOM 659 N N . PHE A 1 86 ? 12.917 -9.593 -14.934 1.00 84.19 86 PHE A N 1
ATOM 660 C CA . PHE A 1 86 ? 12.362 -8.567 -14.067 1.00 84.19 86 PHE A CA 1
ATOM 661 C C . PHE A 1 86 ? 12.165 -7.244 -14.810 1.00 84.19 86 PHE A C 1
ATOM 663 O O . PHE A 1 86 ? 11.101 -6.628 -14.709 1.00 84.19 86 PHE A O 1
ATOM 670 N N . LEU A 1 87 ? 13.143 -6.815 -15.615 1.00 82.62 87 LEU A N 1
ATOM 671 C CA . LEU A 1 87 ? 13.016 -5.619 -16.452 1.00 82.62 87 LEU A CA 1
ATOM 672 C C . LEU A 1 87 ? 11.865 -5.741 -17.461 1.00 82.62 87 LEU A C 1
ATOM 674 O O . LEU A 1 87 ? 11.116 -4.779 -17.655 1.00 82.62 87 LEU A O 1
ATOM 678 N N . ALA A 1 88 ? 11.700 -6.905 -18.094 1.00 83.69 88 ALA A N 1
ATOM 679 C CA . ALA A 1 88 ? 10.599 -7.170 -19.017 1.00 83.69 88 ALA A CA 1
ATOM 680 C C . ALA A 1 88 ? 9.233 -7.102 -18.310 1.00 83.69 88 ALA A C 1
ATOM 682 O O . ALA A 1 88 ? 8.306 -6.460 -18.812 1.00 83.69 88 ALA A O 1
ATOM 683 N N . ASP A 1 89 ? 9.122 -7.677 -17.111 1.00 83.06 89 ASP A N 1
ATOM 684 C CA . ASP A 1 89 ? 7.918 -7.580 -16.285 1.00 83.06 89 ASP A CA 1
ATOM 685 C C . ASP A 1 89 ? 7.600 -6.127 -15.902 1.00 83.06 89 ASP A C 1
ATOM 687 O O . ASP A 1 89 ? 6.474 -5.667 -16.102 1.00 83.06 89 ASP A O 1
ATOM 691 N N . ARG A 1 90 ? 8.596 -5.358 -15.434 1.00 81.00 90 ARG A N 1
ATOM 692 C CA . ARG A 1 90 ? 8.416 -3.936 -15.093 1.00 81.00 90 ARG A CA 1
ATOM 693 C C . ARG A 1 90 ? 7.980 -3.096 -16.295 1.00 81.00 90 ARG A C 1
ATOM 695 O O . ARG A 1 90 ? 7.128 -2.230 -16.121 1.00 81.00 90 ARG A O 1
ATOM 702 N N . LYS A 1 91 ? 8.490 -3.361 -17.506 1.00 79.19 91 LYS A N 1
ATOM 703 C CA . LYS A 1 91 ? 8.046 -2.686 -18.747 1.00 79.19 91 LYS A CA 1
ATOM 704 C C . LYS A 1 91 ? 6.572 -2.930 -19.045 1.00 79.19 91 LYS A C 1
ATOM 706 O O . LYS A 1 91 ? 5.881 -2.013 -19.478 1.00 79.19 91 LYS A O 1
ATOM 711 N N . ARG A 1 92 ? 6.085 -4.146 -18.792 1.00 77.38 92 ARG A N 1
ATOM 712 C CA . ARG A 1 92 ? 4.677 -4.504 -18.990 1.00 77.38 92 ARG A CA 1
ATOM 713 C C . ARG A 1 92 ? 3.761 -3.844 -17.956 1.00 77.38 92 ARG A C 1
ATOM 715 O O . ARG A 1 92 ? 2.661 -3.434 -18.308 1.00 77.38 92 ARG A O 1
ATOM 722 N N . VAL A 1 93 ? 4.207 -3.739 -16.703 1.00 71.81 93 VAL A N 1
ATOM 723 C CA . VAL A 1 93 ? 3.425 -3.136 -15.607 1.00 71.81 93 VAL A CA 1
ATOM 724 C C . VAL A 1 93 ? 3.465 -1.601 -15.648 1.00 71.81 93 VAL A C 1
ATOM 726 O O . VAL A 1 93 ? 2.462 -0.956 -15.353 1.00 71.81 93 VAL A O 1
ATOM 729 N N . PHE A 1 94 ? 4.589 -1.007 -16.059 1.00 69.25 94 PHE A N 1
ATOM 730 C CA . PHE A 1 94 ? 4.811 0.444 -16.097 1.00 69.25 94 PHE A CA 1
ATOM 731 C C . PHE A 1 94 ? 5.223 0.932 -17.502 1.00 69.25 94 PHE A C 1
ATOM 733 O O . PHE A 1 94 ? 6.349 1.409 -17.690 1.00 69.25 94 PHE A O 1
ATOM 740 N N . PRO A 1 95 ? 4.326 0.876 -18.505 1.00 54.91 95 PRO A N 1
ATOM 741 C CA . PRO A 1 95 ? 4.674 1.172 -19.899 1.00 54.91 95 PRO A CA 1
ATOM 742 C C . PRO A 1 95 ? 5.157 2.616 -20.137 1.00 54.91 95 PRO A C 1
ATOM 744 O O . PRO A 1 95 ? 5.940 2.861 -21.050 1.00 54.91 95 PRO A O 1
ATOM 747 N N . MET A 1 96 ? 4.756 3.576 -19.295 1.00 41.59 96 MET A N 1
ATOM 748 C CA . MET A 1 96 ? 5.161 4.992 -19.393 1.00 41.59 96 MET A CA 1
ATOM 749 C C . MET A 1 96 ? 6.493 5.325 -18.690 1.00 41.59 96 MET A C 1
ATOM 751 O O . MET A 1 96 ? 7.019 6.421 -18.877 1.00 41.59 96 MET A O 1
ATOM 755 N N . SER A 1 97 ? 7.048 4.409 -17.886 1.00 43.69 97 SER A N 1
ATOM 756 C CA . SER A 1 97 ? 8.235 4.660 -17.046 1.00 43.69 97 SER A CA 1
ATOM 757 C C . SER A 1 97 ? 9.558 4.316 -17.746 1.00 43.69 97 SER A C 1
ATOM 759 O O . SER A 1 97 ? 10.598 4.900 -17.457 1.00 43.69 97 SER A O 1
ATOM 761 N N . ILE A 1 98 ? 9.519 3.415 -18.734 1.00 45.84 98 ILE A N 1
ATOM 762 C CA . ILE A 1 98 ? 10.705 2.906 -19.446 1.00 45.84 98 ILE A CA 1
ATOM 763 C C . ILE A 1 98 ? 10.666 3.383 -20.905 1.00 45.84 98 ILE A C 1
ATOM 765 O O . ILE A 1 98 ? 10.864 2.635 -21.857 1.00 45.84 98 ILE A O 1
ATOM 769 N N . SER A 1 99 ? 10.346 4.661 -21.093 1.00 36.53 99 SER A N 1
ATOM 770 C CA . SER A 1 99 ? 10.452 5.333 -22.385 1.00 36.53 99 SER A CA 1
ATOM 771 C C . SER A 1 99 ? 11.860 5.918 -22.528 1.00 36.53 99 SER A C 1
ATOM 773 O O . SER A 1 99 ? 12.282 6.751 -21.725 1.00 36.53 99 SER A O 1
ATOM 775 N N . THR A 1 100 ? 12.555 5.530 -23.598 1.00 36.56 100 THR A N 1
ATOM 776 C CA . THR A 1 100 ? 13.892 5.954 -24.070 1.00 36.56 100 THR A CA 1
ATOM 777 C C . THR A 1 100 ? 14.016 7.460 -24.391 1.00 36.56 100 THR A C 1
ATOM 779 O O . THR A 1 100 ? 14.882 7.877 -25.157 1.00 36.56 100 THR A O 1
ATOM 782 N N . ARG A 1 101 ? 13.130 8.309 -23.857 1.00 33.72 101 ARG A N 1
ATOM 783 C CA . ARG A 1 101 ? 13.034 9.738 -24.195 1.00 33.72 101 ARG A CA 1
ATOM 784 C C . ARG A 1 101 ? 14.021 10.622 -23.420 1.00 33.72 101 ARG A C 1
ATOM 786 O O . ARG A 1 101 ? 14.225 11.765 -23.812 1.00 33.72 101 ARG A O 1
ATOM 793 N N . TRP A 1 102 ? 14.701 10.099 -22.401 1.00 30.03 102 TRP A N 1
ATOM 794 C CA . TRP A 1 102 ? 15.808 10.796 -21.741 1.00 30.03 102 TRP A CA 1
ATOM 795 C C . TRP A 1 102 ? 17.143 10.407 -22.386 1.00 30.03 102 TRP A C 1
ATOM 797 O O . TRP A 1 102 ? 17.886 9.578 -21.868 1.00 30.03 102 TRP A O 1
ATOM 807 N N . LYS A 1 103 ? 17.448 10.999 -23.548 1.00 31.42 103 LYS A N 1
ATOM 808 C CA . LYS A 1 103 ? 18.834 11.066 -24.025 1.00 31.42 103 LYS A CA 1
ATOM 809 C C . LYS A 1 103 ? 19.529 12.156 -23.214 1.00 31.42 103 LYS A C 1
ATOM 811 O O . LYS A 1 103 ? 19.363 13.334 -23.512 1.00 31.42 103 LYS A O 1
ATOM 816 N N . PHE A 1 104 ? 20.280 11.773 -22.185 1.00 34.31 104 PHE A N 1
ATOM 817 C CA . PHE A 1 104 ? 21.289 12.667 -21.629 1.00 34.31 104 PHE A CA 1
ATOM 818 C C . PHE A 1 104 ? 22.311 12.916 -22.738 1.00 34.31 104 PHE A C 1
ATOM 820 O O . PHE A 1 104 ? 23.055 12.016 -23.123 1.00 34.31 104 PHE A O 1
ATOM 827 N N . THR A 1 105 ? 22.295 14.110 -23.323 1.00 37.03 105 THR A N 1
ATOM 828 C CA . THR A 1 105 ? 23.386 14.573 -24.174 1.00 37.03 105 THR A CA 1
ATOM 829 C C . THR A 1 105 ? 24.621 14.681 -23.291 1.00 37.03 105 THR A C 1
ATOM 831 O O . THR A 1 105 ? 24.688 15.554 -22.428 1.00 37.03 105 THR A O 1
ATOM 834 N N . THR A 1 106 ? 25.581 13.777 -23.469 1.00 38.19 106 THR A N 1
ATOM 835 C CA . THR A 1 106 ? 26.946 13.989 -22.981 1.00 38.19 106 THR A CA 1
ATOM 836 C C . THR A 1 106 ? 27.454 15.315 -23.552 1.00 38.19 106 THR A C 1
ATOM 838 O O . THR A 1 106 ? 27.316 15.514 -24.764 1.00 38.19 106 THR A O 1
ATOM 841 N N . PRO A 1 107 ? 28.013 16.226 -22.736 1.00 34.56 107 PRO A N 1
ATOM 842 C CA . PRO A 1 107 ? 28.651 17.426 -23.259 1.00 34.56 107 PRO A CA 1
ATOM 843 C C . PRO A 1 107 ? 29.810 16.991 -24.159 1.00 34.56 107 PRO A C 1
ATOM 845 O O . PRO A 1 107 ? 30.624 16.162 -23.750 1.00 34.56 107 PRO A O 1
ATOM 848 N N . SER A 1 108 ? 29.857 17.495 -25.392 1.00 39.75 108 SER A N 1
ATOM 849 C CA . SER A 1 108 ? 31.051 17.366 -26.225 1.00 39.75 108 SER A CA 1
ATOM 850 C C . SER A 1 108 ? 32.198 18.128 -25.566 1.00 39.75 108 SER A C 1
ATOM 852 O O . SER A 1 108 ? 31.970 19.216 -25.033 1.00 39.75 108 SER A O 1
ATOM 854 N N . ALA A 1 109 ? 33.383 17.518 -25.599 1.00 43.59 109 ALA A N 1
ATOM 855 C CA . ALA A 1 109 ? 34.649 18.081 -25.136 1.00 43.59 109 ALA A CA 1
ATOM 856 C C . ALA A 1 109 ? 34.970 19.446 -25.764 1.00 43.59 109 ALA A C 1
ATOM 858 O O . ALA A 1 109 ? 34.523 19.685 -26.912 1.00 43.59 109 ALA A O 1
#

Secondary structure (DSSP, 8-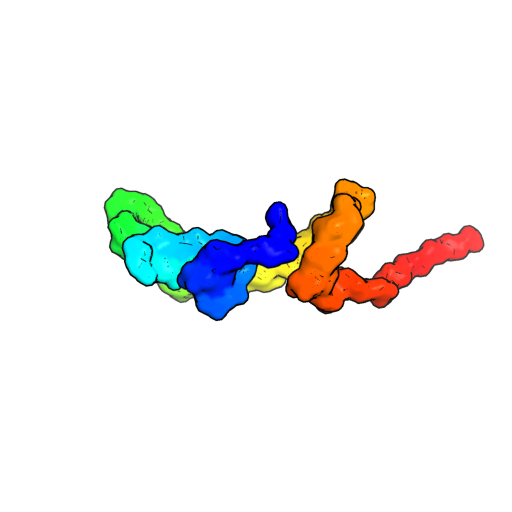state):
--S--HHHHHHHTS---S-EEEETTEEEESHHHHHHHHHHH-TTSPPTTTTHHHHHHHHHHHHHHHHHHHHHHHHHHHGGGS-HHHHHHHHHH-TTTS-TT----PPP-

Foldseek 3Di:
DFDDPVVVCVLPVHDRDDDWDDDPNDIDDDPVRVLVVCCVVCVVDPRPQNVDCPPSVVVVVVVVVVPVVVVLVCCVVCVVVDDPRVVVRCCVVCVPSPDPPPPPPDDDD